Protein AF-A0A1S1H9J2-F1 (afdb_monomer_lite)

Structure (mmCIF, N/CA/C/O backbone):
data_AF-A0A1S1H9J2-F1
#
_entry.id   AF-A0A1S1H9J2-F1
#
loop_
_atom_site.group_PDB
_atom_site.id
_atom_site.type_symbol
_atom_site.label_atom_id
_atom_site.label_alt_id
_atom_site.label_comp_id
_atom_site.label_asym_id
_atom_site.label_entity_id
_atom_site.label_seq_id
_atom_site.pdbx_PDB_ins_code
_atom_site.Cartn_x
_atom_site.Cartn_y
_atom_site.Cartn_z
_atom_site.occupancy
_atom_site.B_iso_or_equiv
_atom_site.auth_seq_id
_atom_site.auth_comp_id
_atom_site.auth_asym_id
_atom_site.auth_atom_id
_atom_site.pdbx_PDB_model_num
ATOM 1 N N . MET A 1 1 ? 13.626 -33.884 60.998 1.00 32.75 1 MET A N 1
ATOM 2 C CA . MET A 1 1 ? 14.453 -33.433 59.857 1.00 32.75 1 MET A CA 1
ATOM 3 C C . MET A 1 1 ? 13.848 -33.980 58.565 1.00 32.75 1 MET A C 1
ATOM 5 O O . MET A 1 1 ? 13.145 -34.977 58.649 1.00 32.75 1 MET A O 1
ATOM 9 N N . PRO A 1 2 ? 14.004 -33.251 57.451 1.00 45.34 2 PRO A N 1
ATOM 10 C CA . PRO A 1 2 ? 13.005 -32.951 56.415 1.00 45.34 2 PRO A CA 1
ATOM 11 C C . PRO A 1 2 ? 13.123 -33.916 55.209 1.00 45.34 2 PRO A C 1
ATOM 13 O O . PRO A 1 2 ? 14.055 -34.704 55.144 1.00 45.34 2 PRO A O 1
ATOM 16 N N . THR A 1 3 ? 12.202 -33.963 54.246 1.00 42.75 3 THR A N 1
ATOM 17 C CA . THR A 1 3 ? 12.072 -32.969 53.168 1.00 42.75 3 THR A CA 1
ATOM 18 C C . THR A 1 3 ? 10.759 -33.140 52.407 1.00 42.75 3 THR A C 1
ATOM 20 O O . THR A 1 3 ? 10.256 -34.242 52.211 1.00 42.75 3 THR A O 1
ATOM 23 N N . THR A 1 4 ? 10.217 -31.981 52.048 1.00 51.81 4 THR A N 1
ATOM 24 C CA . THR A 1 4 ? 8.974 -31.708 51.328 1.00 51.81 4 THR A CA 1
ATOM 25 C C . THR A 1 4 ? 9.172 -31.869 49.795 1.00 51.81 4 THR A C 1
ATOM 27 O O . THR A 1 4 ? 10.163 -32.472 49.389 1.00 51.81 4 THR A O 1
ATOM 30 N N . PRO A 1 5 ? 8.229 -31.423 48.939 1.00 55.00 5 PRO A N 1
ATOM 31 C CA . PRO A 1 5 ? 7.723 -32.138 47.765 1.00 55.00 5 PRO A CA 1
ATOM 32 C C . PRO A 1 5 ? 8.468 -31.764 46.466 1.00 55.00 5 PRO A C 1
ATOM 34 O O . PRO A 1 5 ? 9.220 -30.800 46.456 1.00 55.00 5 PRO A O 1
ATOM 37 N N . ASP A 1 6 ? 8.199 -32.436 45.344 1.00 38.62 6 ASP A N 1
ATOM 38 C CA . ASP A 1 6 ? 8.279 -31.752 44.041 1.00 38.62 6 ASP A CA 1
ATOM 39 C C . ASP A 1 6 ? 7.496 -32.518 42.966 1.00 38.62 6 ASP A C 1
ATOM 41 O O . ASP A 1 6 ? 8.018 -33.370 42.248 1.00 38.62 6 ASP A O 1
ATOM 45 N N . SER A 1 7 ? 6.193 -32.247 42.875 1.00 49.72 7 SER A N 1
ATOM 46 C CA . SER A 1 7 ? 5.493 -32.440 41.606 1.00 49.72 7 SER A CA 1
ATOM 47 C C . SER A 1 7 ? 5.852 -31.239 40.747 1.00 49.72 7 SER A C 1
ATOM 49 O O . SER A 1 7 ? 5.298 -30.157 40.920 1.00 49.72 7 SER A O 1
ATOM 51 N N . THR A 1 8 ? 6.810 -31.438 39.848 1.00 44.59 8 THR A N 1
ATOM 52 C CA . THR A 1 8 ? 7.143 -30.497 38.781 1.00 44.59 8 THR A CA 1
ATOM 53 C C . THR A 1 8 ? 5.980 -30.425 37.792 1.00 44.59 8 THR A C 1
ATOM 55 O O . THR A 1 8 ? 5.999 -31.012 36.710 1.00 44.59 8 THR A O 1
ATOM 58 N N . GLU A 1 9 ? 4.936 -29.686 38.161 1.00 44.12 9 GLU A N 1
ATOM 59 C CA . GLU A 1 9 ? 3.955 -29.169 37.217 1.00 44.12 9 GLU A CA 1
ATOM 60 C C . GLU A 1 9 ? 4.673 -28.109 36.374 1.00 44.12 9 GLU A C 1
ATOM 62 O O . GLU A 1 9 ? 4.921 -26.977 36.794 1.00 44.12 9 GLU A O 1
ATOM 67 N N . LYS A 1 10 ? 5.135 -28.534 35.195 1.00 42.12 10 LYS A N 1
ATOM 68 C CA . LYS A 1 10 ? 5.760 -27.660 34.202 1.00 42.12 10 LYS A CA 1
ATOM 69 C C . LYS A 1 10 ? 4.797 -26.495 33.919 1.00 42.12 10 LYS A C 1
ATOM 71 O O . LYS A 1 10 ? 3.653 -26.767 33.554 1.00 42.12 10 LYS A O 1
ATOM 76 N N . PRO A 1 11 ? 5.231 -25.226 34.025 1.00 42.12 11 PRO A N 1
ATOM 77 C CA . PRO A 1 11 ? 4.366 -24.092 33.746 1.00 42.12 11 PRO A CA 1
ATOM 78 C C . PRO A 1 11 ? 3.845 -24.182 32.316 1.00 42.12 11 PRO A C 1
ATOM 80 O O . PRO A 1 11 ? 4.625 -24.275 31.365 1.00 42.12 11 PRO A O 1
ATOM 83 N N . ASN A 1 12 ? 2.519 -24.150 32.204 1.00 49.03 12 ASN A N 1
ATOM 84 C CA . ASN A 1 12 ? 1.760 -23.918 30.988 1.00 49.03 12 ASN A CA 1
ATOM 85 C C . ASN A 1 12 ? 2.294 -22.651 30.306 1.00 49.03 12 ASN A C 1
ATOM 87 O O . ASN A 1 12 ? 1.946 -21.526 30.663 1.00 49.03 12 ASN A O 1
ATOM 91 N N . GLN A 1 13 ? 3.214 -22.853 29.369 1.00 48.88 13 GLN A N 1
ATOM 92 C CA . GLN A 1 13 ? 3.771 -21.817 28.523 1.00 48.88 13 GLN A CA 1
ATOM 93 C C . GLN A 1 13 ? 2.631 -21.386 27.592 1.00 48.88 13 GLN A C 1
ATOM 95 O O . GLN A 1 13 ? 2.135 -22.235 26.846 1.00 48.88 13 GLN A O 1
ATOM 100 N N . PRO A 1 14 ? 2.151 -20.128 27.635 1.00 43.09 14 PRO A N 1
ATOM 101 C CA . PRO A 1 14 ? 1.175 -19.684 26.659 1.00 43.09 14 PRO A CA 1
ATOM 102 C C . PRO A 1 14 ? 1.847 -19.824 25.299 1.00 43.09 14 PRO A C 1
ATOM 104 O O . PRO A 1 14 ? 2.907 -19.240 25.073 1.00 43.09 14 PRO A O 1
ATOM 107 N N . ALA A 1 15 ? 1.264 -20.656 24.436 1.00 44.91 15 ALA A N 1
ATOM 108 C CA . ALA A 1 15 ? 1.650 -20.738 23.044 1.00 44.91 15 ALA A CA 1
ATOM 109 C C . ALA A 1 15 ? 1.552 -19.320 22.481 1.00 44.91 15 ALA A C 1
ATOM 111 O O . ALA A 1 15 ? 0.465 -18.811 22.203 1.00 44.91 15 ALA A O 1
ATOM 112 N N . THR A 1 16 ? 2.699 -18.654 22.371 1.00 46.50 16 THR A N 1
ATOM 113 C CA . THR A 1 16 ? 2.848 -17.554 21.440 1.00 46.50 16 THR A CA 1
ATOM 114 C C . THR A 1 16 ? 2.353 -18.102 20.109 1.00 46.50 16 THR A C 1
ATOM 116 O O . THR A 1 16 ? 2.783 -19.190 19.714 1.00 46.50 16 THR A O 1
ATOM 119 N N . PRO A 1 17 ? 1.436 -17.417 19.409 1.00 47.62 17 PRO A N 1
ATOM 120 C CA . PRO A 1 17 ? 1.283 -17.671 17.999 1.00 47.62 17 PRO A CA 1
ATOM 121 C C . PRO A 1 17 ? 2.656 -17.342 17.427 1.00 47.62 17 PRO A C 1
ATOM 123 O O . PRO A 1 17 ? 3.045 -16.182 17.297 1.00 47.62 17 PRO A O 1
ATOM 126 N N . ASN A 1 18 ? 3.429 -18.388 17.186 1.00 50.56 18 ASN A N 1
ATOM 127 C CA . ASN A 1 18 ? 4.437 -18.462 16.163 1.00 50.56 18 ASN A CA 1
ATOM 128 C C . ASN A 1 18 ? 3.733 -18.025 14.881 1.00 50.56 18 ASN A C 1
ATOM 130 O O . ASN A 1 18 ? 3.238 -18.837 14.102 1.00 50.56 18 ASN A O 1
ATOM 134 N N . ALA A 1 19 ? 3.641 -16.700 14.710 1.00 48.28 19 ALA A N 1
ATOM 135 C CA . ALA A 1 19 ? 3.586 -16.074 13.414 1.00 48.28 19 ALA A CA 1
ATOM 136 C C . ALA A 1 19 ? 4.650 -16.817 12.637 1.00 48.28 19 ALA A C 1
ATOM 138 O O . ALA A 1 19 ? 5.822 -16.748 13.006 1.00 48.28 19 ALA A O 1
ATOM 139 N N . ALA A 1 20 ? 4.198 -17.654 11.706 1.00 46.25 20 ALA A N 1
ATOM 140 C CA . ALA A 1 20 ? 5.075 -18.397 10.844 1.00 46.25 20 ALA A CA 1
ATOM 141 C C . ALA A 1 20 ? 6.117 -17.390 10.374 1.00 46.25 20 ALA A C 1
ATOM 143 O O . ALA A 1 20 ? 5.791 -16.442 9.655 1.00 46.25 20 ALA A O 1
ATOM 144 N N . GLU A 1 21 ? 7.351 -17.550 10.848 1.00 44.41 21 GLU A N 1
ATOM 145 C CA . GLU A 1 21 ? 8.494 -17.092 10.099 1.00 44.41 21 GLU A CA 1
ATOM 146 C C . GLU A 1 21 ? 8.342 -17.868 8.802 1.00 44.41 21 GLU A C 1
ATOM 148 O O . GLU A 1 21 ? 8.681 -19.046 8.696 1.00 44.41 21 GLU A O 1
ATOM 153 N N . ILE A 1 22 ? 7.666 -17.245 7.839 1.00 45.88 22 ILE A N 1
ATOM 154 C CA . ILE A 1 22 ? 7.782 -17.648 6.463 1.00 45.88 22 ILE A CA 1
ATOM 155 C C . ILE A 1 22 ? 9.240 -17.315 6.173 1.00 45.88 22 ILE A C 1
ATOM 157 O O . ILE A 1 22 ? 9.563 -16.191 5.790 1.00 45.88 22 ILE A O 1
ATOM 161 N N . ASP A 1 23 ? 10.124 -18.271 6.464 1.00 46.09 23 ASP A N 1
ATOM 162 C CA . ASP A 1 23 ? 11.519 -18.271 6.054 1.00 46.09 23 ASP A CA 1
ATOM 163 C C . ASP A 1 23 ? 11.498 -18.425 4.536 1.00 46.09 23 ASP A C 1
ATOM 165 O O . ASP A 1 23 ? 11.702 -19.491 3.956 1.00 46.09 23 ASP A O 1
ATOM 169 N N . ILE A 1 24 ? 11.132 -17.340 3.858 1.00 54.38 24 ILE A N 1
ATOM 170 C CA . ILE A 1 24 ? 11.408 -17.185 2.446 1.00 54.38 24 ILE A CA 1
ATOM 171 C C . ILE A 1 24 ? 12.911 -16.979 2.424 1.00 54.38 24 ILE A C 1
ATOM 173 O O . ILE A 1 24 ? 13.350 -15.842 2.500 1.00 54.38 24 ILE A O 1
ATOM 177 N N . ASN A 1 25 ? 13.695 -18.057 2.411 1.00 51.28 25 ASN A N 1
ATOM 178 C CA . ASN A 1 25 ? 15.142 -17.999 2.279 1.00 51.28 25 ASN A CA 1
ATOM 179 C C . ASN A 1 25 ? 15.461 -17.745 0.799 1.00 51.28 25 ASN A C 1
ATOM 181 O O . ASN A 1 25 ? 15.648 -18.695 0.031 1.00 51.28 25 ASN A O 1
ATOM 185 N N . PRO A 1 26 ? 15.537 -16.482 0.335 1.00 57.84 26 PRO A N 1
ATOM 186 C CA . PRO A 1 26 ? 15.789 -16.176 -1.067 1.00 57.84 26 PRO A CA 1
ATOM 187 C C . PRO A 1 26 ? 17.294 -16.334 -1.355 1.00 57.84 26 PRO A C 1
ATOM 189 O O . PRO A 1 26 ? 17.776 -15.987 -2.428 1.00 57.84 26 PRO A O 1
ATOM 192 N N . THR A 1 27 ? 18.053 -16.798 -0.357 1.00 59.28 27 THR A N 1
ATOM 193 C CA . THR A 1 27 ? 19.506 -16.846 -0.290 1.00 59.28 27 THR A CA 1
ATOM 194 C C . THR A 1 27 ? 20.071 -18.149 -0.828 1.00 59.28 27 THR A C 1
ATOM 196 O O . THR A 1 27 ? 21.265 -18.187 -1.119 1.00 59.28 27 THR A O 1
ATOM 199 N N . GLY A 1 28 ? 19.239 -19.180 -1.012 1.00 72.25 28 GLY A N 1
ATOM 200 C CA . GLY A 1 28 ? 19.631 -20.385 -1.733 1.00 72.25 28 GLY A CA 1
ATOM 201 C C . GLY A 1 28 ? 20.065 -20.036 -3.156 1.00 72.25 28 GLY A C 1
ATOM 202 O O . GLY A 1 28 ? 19.408 -19.240 -3.829 1.00 72.25 28 GLY A O 1
ATOM 203 N N . SER A 1 29 ? 21.166 -20.626 -3.624 1.00 76.00 29 SER A N 1
ATOM 204 C CA . SER A 1 29 ? 21.801 -20.275 -4.904 1.00 76.00 29 SER A CA 1
ATOM 205 C C . SER A 1 29 ? 20.806 -20.257 -6.069 1.00 76.00 29 SER A C 1
ATOM 207 O O . SER A 1 29 ? 20.743 -19.278 -6.803 1.00 76.00 29 SER A O 1
ATOM 209 N N . LYS A 1 30 ? 19.904 -21.245 -6.123 1.00 78.50 30 LYS A N 1
ATOM 210 C CA . LYS A 1 30 ? 18.853 -21.349 -7.147 1.00 78.50 30 LYS A CA 1
ATOM 211 C C . LYS A 1 30 ? 17.813 -20.224 -7.090 1.00 78.50 30 LYS A C 1
ATOM 213 O O . LYS A 1 30 ? 17.333 -19.781 -8.128 1.00 78.50 30 LYS A O 1
ATOM 218 N N . ALA A 1 31 ? 17.448 -19.764 -5.892 1.00 79.75 31 ALA A N 1
ATOM 219 C CA . ALA A 1 31 ? 16.499 -18.665 -5.720 1.00 79.75 31 ALA A CA 1
ATOM 220 C C . ALA A 1 31 ? 17.131 -17.332 -6.138 1.00 79.75 31 ALA A C 1
ATOM 222 O O . ALA A 1 31 ? 16.487 -16.531 -6.814 1.00 79.75 31 ALA A O 1
ATOM 223 N N . ARG A 1 32 ? 18.414 -17.129 -5.812 1.00 81.19 32 ARG A N 1
ATOM 224 C CA . ARG A 1 32 ? 19.189 -15.974 -6.283 1.00 81.19 32 ARG A CA 1
ATOM 225 C C . ARG A 1 32 ? 19.341 -15.971 -7.803 1.00 81.19 32 ARG A C 1
ATOM 227 O O . ARG A 1 32 ? 19.150 -14.922 -8.407 1.00 81.19 32 ARG A O 1
ATOM 234 N N . GLU A 1 33 ? 19.639 -17.118 -8.412 1.00 85.69 33 GLU A N 1
ATOM 235 C CA . GLU A 1 33 ? 19.746 -17.265 -9.871 1.00 85.69 33 GLU A CA 1
ATOM 236 C C . GLU A 1 33 ? 18.411 -16.978 -10.568 1.00 85.69 33 GLU A C 1
ATOM 238 O O . GLU A 1 33 ? 18.361 -16.178 -11.501 1.00 85.69 33 GLU A O 1
ATOM 243 N N . ALA A 1 34 ? 17.309 -17.548 -10.070 1.00 84.12 34 ALA A N 1
ATOM 244 C CA . ALA A 1 34 ? 15.975 -17.286 -10.606 1.00 84.12 34 ALA A CA 1
ATOM 245 C C . ALA A 1 34 ? 15.579 -15.806 -10.470 1.00 84.12 34 ALA A C 1
ATOM 247 O O . ALA A 1 34 ? 15.026 -15.220 -11.400 1.00 84.12 34 ALA A O 1
ATOM 248 N N . PHE A 1 35 ? 15.892 -15.181 -9.332 1.00 83.62 35 PHE A N 1
ATOM 249 C CA . PHE A 1 35 ? 15.618 -13.764 -9.110 1.00 83.62 35 PHE A CA 1
ATOM 250 C C . PHE A 1 35 ? 16.483 -12.864 -10.002 1.00 83.62 35 PHE A C 1
ATOM 252 O O . PHE A 1 35 ? 15.9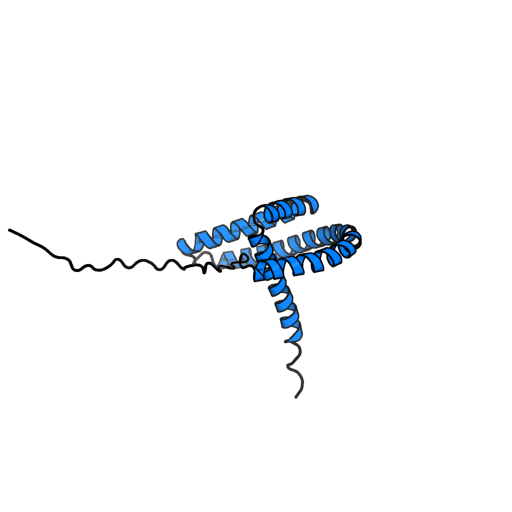88 -11.867 -10.521 1.00 83.62 35 PHE A O 1
ATOM 259 N N . ALA A 1 36 ? 17.756 -13.215 -10.215 1.00 86.94 36 ALA A N 1
ATOM 260 C CA . ALA A 1 36 ? 18.654 -12.489 -11.109 1.00 86.94 36 ALA A CA 1
ATOM 261 C C . ALA A 1 36 ? 18.168 -12.552 -12.565 1.00 86.94 36 ALA A C 1
ATOM 263 O O . ALA A 1 36 ? 18.024 -11.507 -13.197 1.00 86.94 36 ALA A O 1
ATOM 264 N N . ALA A 1 37 ? 17.811 -13.744 -13.052 1.00 87.44 37 ALA A N 1
ATOM 265 C CA . ALA A 1 37 ? 17.263 -13.929 -14.396 1.00 87.44 37 ALA A CA 1
ATOM 266 C C . ALA A 1 37 ? 15.924 -13.192 -14.588 1.00 87.44 37 ALA A C 1
ATOM 268 O O . ALA A 1 37 ? 15.696 -12.550 -15.614 1.00 87.44 37 ALA A O 1
ATOM 269 N N . ALA A 1 38 ? 15.039 -13.231 -13.584 1.00 86.50 38 ALA A N 1
ATOM 270 C CA . ALA A 1 38 ? 13.786 -12.481 -13.616 1.00 86.50 38 ALA A CA 1
ATOM 271 C C . ALA A 1 38 ? 14.029 -10.965 -13.629 1.00 86.50 38 ALA A C 1
ATOM 273 O O . ALA A 1 38 ? 13.364 -10.241 -14.367 1.00 86.50 38 ALA A O 1
ATOM 274 N N . LYS A 1 39 ? 14.995 -10.480 -12.842 1.00 88.19 39 LYS A N 1
ATOM 275 C CA . LYS A 1 39 ? 15.363 -9.063 -12.795 1.00 88.19 39 LYS A CA 1
ATOM 276 C C . LYS A 1 39 ? 15.929 -8.570 -14.126 1.00 88.19 39 LYS A C 1
ATOM 278 O O . LYS A 1 39 ? 15.604 -7.452 -14.507 1.00 88.19 39 LYS A O 1
ATOM 283 N N . GLU A 1 40 ? 16.743 -9.370 -14.810 1.00 88.56 40 GLU A N 1
ATOM 284 C CA . GLU A 1 40 ? 17.309 -9.031 -16.124 1.00 88.56 40 GLU A CA 1
ATOM 285 C C . GLU A 1 40 ? 16.200 -8.860 -17.166 1.00 88.56 40 GLU A C 1
ATOM 287 O O . GLU A 1 40 ? 16.002 -7.763 -17.690 1.00 88.56 40 GLU A O 1
ATOM 292 N N . LYS A 1 41 ? 15.357 -9.888 -17.315 1.00 86.19 41 LYS A N 1
ATOM 293 C CA . LYS A 1 41 ? 14.239 -9.881 -18.265 1.00 86.19 41 LYS A CA 1
ATOM 294 C C . LYS A 1 41 ? 13.232 -8.758 -17.996 1.00 86.19 41 LYS A C 1
ATOM 296 O O . LYS A 1 41 ? 12.751 -8.109 -18.922 1.00 86.19 41 LYS A O 1
ATOM 301 N N . VAL A 1 42 ? 12.906 -8.519 -16.722 1.00 87.69 42 VAL A N 1
ATOM 302 C CA . VAL A 1 42 ? 12.023 -7.411 -16.327 1.00 87.69 42 VAL A CA 1
ATOM 303 C C . VAL A 1 42 ? 12.713 -6.066 -16.538 1.00 87.69 42 VAL A C 1
ATOM 305 O O . VAL A 1 42 ? 12.050 -5.121 -16.942 1.00 87.69 42 VAL A O 1
ATOM 308 N N . GLY A 1 43 ? 14.018 -5.959 -16.287 1.00 87.69 43 GLY A N 1
ATOM 309 C CA . GLY A 1 43 ? 14.791 -4.729 -16.454 1.00 87.69 43 GLY A CA 1
ATOM 310 C C . GLY A 1 43 ? 14.836 -4.240 -17.901 1.00 87.69 43 GLY A C 1
ATOM 311 O O . GLY A 1 43 ? 14.618 -3.050 -18.134 1.00 87.69 43 GLY A O 1
ATOM 312 N N . GLU A 1 44 ? 15.047 -5.143 -18.860 1.00 85.25 44 GLU A N 1
ATOM 313 C CA . GLU A 1 44 ? 15.011 -4.826 -20.296 1.00 85.25 44 GLU A CA 1
ATOM 314 C C . GLU A 1 44 ? 13.623 -4.323 -20.714 1.00 85.25 44 GLU A C 1
ATOM 316 O O . GLU A 1 44 ? 13.489 -3.196 -21.186 1.00 85.25 44 GLU A O 1
ATOM 321 N N . GLN A 1 45 ? 12.562 -5.087 -20.424 1.00 81.50 45 GLN A N 1
ATOM 322 C CA . GLN A 1 45 ? 11.192 -4.698 -20.794 1.00 81.50 45 GLN A CA 1
ATOM 323 C C . GLN A 1 45 ? 10.700 -3.442 -20.058 1.00 81.50 45 GLN A C 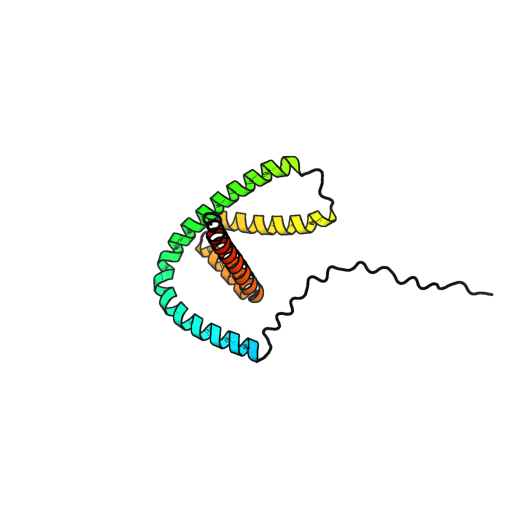1
ATOM 325 O O . GLN A 1 45 ? 9.930 -2.649 -20.605 1.00 81.50 45 GLN A O 1
ATOM 330 N N . ALA A 1 46 ? 11.114 -3.252 -18.803 1.00 84.88 46 ALA A N 1
ATOM 331 C CA . ALA A 1 46 ? 10.725 -2.090 -18.018 1.00 84.88 46 ALA A CA 1
ATOM 332 C C . ALA A 1 46 ? 11.406 -0.814 -18.513 1.00 84.88 46 ALA A C 1
ATOM 334 O O . ALA A 1 46 ? 10.798 0.245 -18.398 1.00 84.88 46 ALA A O 1
ATOM 335 N N . SER A 1 47 ? 12.630 -0.890 -19.044 1.00 81.38 47 SER A N 1
ATOM 336 C CA . SER A 1 47 ? 13.356 0.286 -19.541 1.00 81.38 47 SER A CA 1
ATOM 337 C C . SER A 1 47 ? 12.623 0.926 -20.721 1.00 81.38 47 SER A C 1
ATOM 339 O O . SER A 1 47 ? 12.289 2.108 -20.648 1.00 81.38 47 SER A O 1
ATOM 341 N N . ASP A 1 48 ? 12.233 0.120 -21.710 1.00 80.12 48 ASP A N 1
ATOM 342 C CA . ASP A 1 48 ? 11.484 0.579 -22.888 1.00 80.12 48 ASP A CA 1
ATOM 343 C C . ASP A 1 48 ? 10.112 1.164 -22.518 1.00 80.12 48 ASP A C 1
ATOM 345 O O . ASP A 1 48 ? 9.648 2.157 -23.084 1.00 80.12 48 ASP A O 1
ATOM 349 N N . PHE A 1 49 ? 9.450 0.566 -21.524 1.00 80.75 49 PHE A N 1
ATOM 350 C CA . PHE A 1 49 ? 8.141 1.021 -21.064 1.00 80.75 49 PHE A CA 1
ATOM 351 C C . PHE A 1 49 ? 8.225 2.274 -20.179 1.00 80.75 49 PHE A C 1
ATOM 353 O O . PHE A 1 49 ? 7.316 3.109 -20.185 1.00 80.75 49 PHE A O 1
ATOM 360 N N . LYS A 1 50 ? 9.310 2.435 -19.411 1.00 82.56 50 LYS A N 1
ATOM 361 C CA . LYS A 1 50 ? 9.470 3.508 -18.421 1.00 82.56 50 LYS A CA 1
ATOM 362 C C . LYS A 1 50 ? 9.463 4.890 -19.063 1.00 82.56 50 LYS A C 1
ATOM 364 O O . LYS A 1 50 ? 8.813 5.782 -18.521 1.00 82.56 50 LYS A O 1
ATOM 369 N N . GLU A 1 51 ? 10.135 5.077 -20.195 1.00 75.06 51 GLU A N 1
ATOM 370 C CA . GLU A 1 51 ? 10.185 6.382 -20.872 1.00 75.06 51 GLU A CA 1
ATOM 371 C C . GLU A 1 51 ? 8.819 6.810 -21.423 1.00 75.06 51 GLU A C 1
ATOM 373 O O . GLU A 1 51 ? 8.442 7.974 -21.297 1.00 75.06 51 GLU A O 1
ATOM 378 N N . GLN A 1 52 ? 8.025 5.873 -21.945 1.00 73.50 52 GLN A N 1
ATOM 379 C CA . GLN A 1 52 ? 6.690 6.176 -22.476 1.00 73.50 52 GLN A CA 1
ATOM 380 C C . GLN A 1 52 ? 5.631 6.327 -21.374 1.00 73.50 52 GLN A C 1
ATOM 382 O O . GLN A 1 52 ? 4.687 7.111 -21.509 1.00 73.50 52 GLN A O 1
ATOM 387 N N . ALA A 1 53 ? 5.775 5.584 -20.276 1.00 77.94 53 ALA A N 1
ATOM 388 C CA . ALA A 1 53 ? 4.790 5.553 -19.204 1.00 77.94 53 ALA A CA 1
ATOM 389 C C . ALA A 1 53 ? 5.001 6.648 -18.151 1.00 77.94 53 ALA A C 1
ATOM 391 O O . ALA A 1 53 ? 4.016 7.103 -17.576 1.00 77.94 53 ALA A O 1
ATOM 392 N N . ALA A 1 54 ? 6.236 7.104 -17.897 1.00 78.12 54 ALA A N 1
ATOM 393 C CA . ALA A 1 54 ? 6.531 8.018 -16.786 1.00 78.12 54 ALA A CA 1
ATOM 394 C C . ALA A 1 54 ? 5.771 9.353 -16.862 1.00 78.12 54 ALA A C 1
ATOM 396 O O . ALA A 1 54 ? 5.300 9.839 -15.834 1.00 78.12 54 ALA A O 1
ATOM 397 N N . GLY A 1 55 ? 5.617 9.920 -18.065 1.00 75.75 55 GLY A N 1
ATOM 398 C CA . GLY A 1 55 ? 4.860 11.161 -18.264 1.00 75.75 55 GLY A CA 1
ATOM 399 C C . GLY A 1 55 ? 3.377 10.988 -17.934 1.00 75.75 55 GLY A C 1
ATOM 400 O O . GLY A 1 55 ? 2.842 11.697 -17.091 1.00 75.75 55 GLY A O 1
ATOM 401 N N . LYS A 1 56 ? 2.731 9.971 -18.518 1.00 80.25 56 LYS A N 1
ATOM 402 C CA . LYS A 1 56 ? 1.306 9.681 -18.280 1.00 80.25 56 LYS A CA 1
ATOM 403 C C . LYS A 1 56 ? 1.032 9.215 -16.851 1.00 80.25 56 LYS A C 1
ATOM 405 O O . LYS A 1 56 ? -0.017 9.516 -16.291 1.00 80.25 56 LYS A O 1
ATOM 410 N N . ALA A 1 57 ? 1.964 8.480 -16.250 1.00 83.88 57 ALA A N 1
ATOM 411 C CA . ALA A 1 57 ? 1.803 7.919 -14.916 1.00 83.88 57 ALA A CA 1
ATOM 412 C C . ALA A 1 57 ? 1.606 8.997 -13.846 1.00 83.88 57 ALA A C 1
ATOM 414 O O . ALA A 1 57 ? 0.860 8.753 -12.904 1.00 83.88 57 ALA A O 1
ATOM 415 N N . ARG A 1 58 ? 2.226 10.177 -13.988 1.00 82.12 58 ARG A N 1
ATOM 416 C CA . ARG A 1 58 ? 2.056 11.286 -13.034 1.00 82.12 58 ARG A CA 1
ATOM 417 C C . ARG A 1 58 ? 0.620 11.805 -13.020 1.00 82.12 58 ARG A C 1
ATOM 419 O O . ARG A 1 58 ? 0.020 11.880 -11.951 1.00 82.12 58 ARG A O 1
ATOM 426 N N . ASP A 1 59 ? 0.053 12.062 -14.196 1.00 83.81 59 ASP A N 1
ATOM 427 C CA . ASP A 1 59 ? -1.324 12.550 -14.327 1.00 83.81 59 ASP A CA 1
ATOM 428 C C . ASP A 1 59 ? -2.330 11.515 -13.806 1.00 83.81 59 ASP A C 1
ATOM 430 O O . ASP A 1 59 ? -3.212 11.826 -13.005 1.00 83.81 59 ASP A O 1
ATOM 434 N N . TYR A 1 60 ? -2.151 10.243 -14.181 1.00 88.62 60 TYR A N 1
ATOM 435 C CA . TYR A 1 60 ? -2.998 9.160 -13.677 1.00 88.62 60 TYR A CA 1
ATOM 436 C C . TYR A 1 60 ? -2.840 8.932 -12.173 1.00 88.62 60 TYR A C 1
ATOM 438 O O . TYR A 1 60 ? -3.814 8.582 -11.511 1.00 88.62 60 TYR A O 1
ATOM 446 N N . ALA A 1 61 ? -1.646 9.131 -11.615 1.00 89.56 61 ALA A N 1
ATOM 447 C CA . ALA A 1 61 ? -1.420 9.008 -10.182 1.00 89.56 61 ALA A CA 1
ATOM 448 C C . ALA A 1 61 ? -2.092 10.141 -9.398 1.00 89.56 61 ALA A C 1
ATOM 450 O O . ALA A 1 61 ? -2.620 9.880 -8.320 1.00 89.56 61 ALA A O 1
ATOM 451 N N . ALA A 1 62 ? -2.144 11.363 -9.940 1.00 87.12 62 ALA A N 1
ATOM 452 C CA . ALA A 1 62 ? -2.892 12.462 -9.328 1.00 87.12 62 ALA A CA 1
ATOM 453 C C . ALA A 1 62 ? -4.396 12.145 -9.265 1.00 87.12 62 ALA A C 1
ATOM 455 O O . ALA A 1 62 ? -5.003 12.232 -8.198 1.00 87.12 62 ALA A O 1
ATOM 456 N N . ILE A 1 63 ? -4.965 11.657 -10.373 1.00 90.69 63 ILE A N 1
ATOM 457 C CA . ILE A 1 63 ? -6.367 11.210 -10.434 1.00 90.69 63 ILE A CA 1
ATOM 458 C C . ILE A 1 63 ? -6.603 10.025 -9.485 1.00 90.69 63 ILE A C 1
ATOM 460 O O . ILE A 1 63 ? -7.591 9.979 -8.753 1.00 90.69 63 ILE A O 1
ATOM 464 N N . GLY A 1 64 ? -5.685 9.057 -9.474 1.00 90.44 64 GLY A N 1
ATOM 465 C CA . GLY A 1 64 ? -5.758 7.880 -8.613 1.00 90.44 64 GLY A CA 1
ATOM 466 C C . GLY A 1 64 ? -5.709 8.234 -7.128 1.00 90.44 64 GLY A C 1
ATOM 467 O O . GLY A 1 64 ? -6.468 7.665 -6.347 1.00 90.44 64 GLY A O 1
ATOM 468 N N . LYS A 1 65 ? -4.873 9.205 -6.744 1.00 92.31 65 LYS A N 1
ATOM 469 C CA . LYS A 1 65 ? -4.805 9.755 -5.384 1.00 92.31 65 LYS A CA 1
ATOM 470 C C . LYS A 1 65 ? -6.147 10.363 -4.986 1.00 92.31 65 LYS A C 1
ATOM 472 O O . LYS A 1 65 ? -6.671 10.009 -3.936 1.00 92.31 65 LYS A O 1
ATOM 477 N N . GLU A 1 66 ? -6.727 11.218 -5.825 1.00 89.94 66 GLU A N 1
ATOM 478 C CA . GLU A 1 66 ? -8.026 11.843 -5.547 1.00 89.94 66 GLU A CA 1
ATOM 479 C C . GLU A 1 66 ? -9.134 10.794 -5.371 1.00 89.94 66 GLU A C 1
ATOM 481 O O . GLU A 1 66 ? -9.873 10.826 -4.387 1.00 89.94 66 GLU A O 1
ATOM 486 N N . LYS A 1 67 ? -9.182 9.787 -6.251 1.00 92.56 67 LYS A N 1
ATOM 487 C CA . LYS A 1 67 ? -10.143 8.679 -6.150 1.00 92.56 67 LYS A CA 1
ATOM 488 C C . LYS A 1 67 ? -9.927 7.801 -4.923 1.00 92.56 67 LYS A C 1
ATOM 490 O O . LYS A 1 67 ? -10.897 7.367 -4.305 1.00 92.56 67 LYS A O 1
ATOM 495 N N . ALA A 1 68 ? -8.676 7.539 -4.553 1.00 91.00 68 ALA A N 1
ATOM 496 C CA . ALA A 1 68 ? -8.356 6.794 -3.342 1.00 91.00 68 ALA A CA 1
ATOM 497 C C . ALA A 1 68 ? -8.809 7.555 -2.090 1.00 91.00 68 ALA A C 1
ATOM 499 O O . ALA A 1 68 ? -9.365 6.954 -1.176 1.00 91.00 68 ALA A O 1
ATOM 500 N N . VAL A 1 69 ? -8.610 8.873 -2.072 1.00 89.75 69 VAL A N 1
ATOM 501 C CA . VAL A 1 69 ? -9.042 9.756 -0.987 1.00 89.75 69 VAL A CA 1
ATOM 502 C C . VAL A 1 69 ? -10.575 9.804 -0.884 1.00 89.75 69 VAL A C 1
ATOM 504 O O . VAL A 1 69 ? -11.113 9.659 0.209 1.00 89.75 69 VAL A O 1
ATOM 507 N N . GLU A 1 70 ? -11.288 9.909 -2.007 1.00 89.88 70 GLU A N 1
ATOM 508 C CA . GLU A 1 70 ? -12.760 9.859 -2.061 1.00 89.88 70 GLU A CA 1
ATOM 509 C C . GLU A 1 70 ? -13.318 8.502 -1.578 1.00 89.88 70 GLU A C 1
ATOM 511 O O . GLU A 1 70 ? -14.275 8.432 -0.796 1.00 89.88 70 GLU A O 1
ATOM 516 N N . GLY A 1 71 ? -12.691 7.402 -2.005 1.00 91.25 71 GLY A N 1
ATOM 517 C CA . GLY A 1 71 ? -13.042 6.056 -1.553 1.00 91.25 71 GLY A CA 1
ATOM 518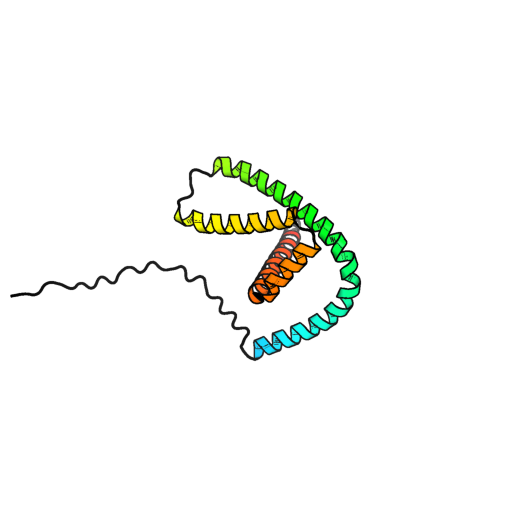 C C . GLY A 1 71 ? -12.783 5.862 -0.060 1.00 91.25 71 GLY A C 1
ATOM 519 O O . GLY A 1 71 ? -13.606 5.273 0.639 1.00 91.25 71 GLY A O 1
ATOM 520 N N . LEU A 1 72 ? -11.675 6.405 0.446 1.00 88.25 72 LEU A N 1
ATOM 521 C CA . LEU A 1 72 ? -11.352 6.368 1.865 1.00 88.25 72 LEU A CA 1
ATOM 522 C C . LEU A 1 72 ? -12.378 7.142 2.699 1.00 88.25 72 LEU A C 1
ATOM 524 O O . LEU A 1 72 ? -12.843 6.602 3.698 1.00 88.25 72 LEU A O 1
ATOM 528 N N . ASP A 1 73 ? -12.786 8.342 2.276 1.00 88.50 73 ASP A N 1
ATOM 529 C CA . ASP A 1 73 ? -13.839 9.106 2.961 1.00 88.50 73 ASP A CA 1
ATOM 530 C C . ASP A 1 73 ? -15.145 8.297 3.046 1.00 88.50 73 ASP A C 1
ATOM 532 O O . ASP A 1 73 ? -15.840 8.321 4.062 1.00 88.50 73 ASP A O 1
ATOM 536 N N . SER A 1 74 ? -15.467 7.541 1.992 1.00 89.69 74 SER A N 1
ATOM 537 C CA . SER A 1 74 ? -16.644 6.664 1.961 1.00 89.69 74 SER A CA 1
ATOM 538 C C . SER A 1 74 ? -16.526 5.503 2.953 1.00 89.69 74 SER A C 1
ATOM 540 O O . SER A 1 74 ? -17.482 5.195 3.664 1.00 89.69 74 SER A O 1
ATOM 542 N N . VAL A 1 75 ? -15.346 4.881 3.040 1.00 88.50 75 VAL A N 1
ATOM 543 C CA . VAL A 1 75 ? -15.071 3.819 4.018 1.00 88.50 75 VAL A CA 1
ATOM 544 C C . VAL A 1 75 ? -15.121 4.367 5.440 1.00 88.50 75 VAL A C 1
ATOM 546 O O . VAL A 1 75 ? -15.740 3.742 6.293 1.00 88.50 75 VAL A O 1
ATOM 549 N N . THR A 1 76 ? -14.523 5.529 5.706 1.00 86.69 76 THR A N 1
ATOM 550 C CA . THR A 1 76 ? -14.542 6.153 7.035 1.00 86.69 76 THR A CA 1
ATOM 551 C C . THR A 1 76 ? -15.964 6.441 7.494 1.00 86.69 76 THR A C 1
ATOM 553 O O . THR A 1 76 ? -16.295 6.088 8.616 1.00 86.69 76 THR A O 1
ATOM 556 N N . ARG A 1 77 ? -16.836 6.973 6.627 1.00 86.56 77 ARG A N 1
ATOM 557 C CA . ARG A 1 77 ? -18.257 7.179 6.970 1.00 86.56 77 ARG A CA 1
ATOM 558 C C . ARG A 1 77 ? -18.957 5.873 7.337 1.00 86.56 77 ARG A C 1
ATOM 560 O O . ARG A 1 77 ? -19.616 5.805 8.364 1.00 86.56 77 ARG A O 1
ATOM 567 N N . LEU A 1 78 ? -18.752 4.819 6.543 1.00 88.06 78 LEU A N 1
ATOM 568 C CA . LEU A 1 78 ? -19.312 3.498 6.839 1.00 88.06 78 LEU A CA 1
ATOM 569 C C . LEU A 1 78 ? -18.781 2.932 8.165 1.00 88.06 78 LEU A C 1
ATOM 571 O O . LEU A 1 78 ? -19.513 2.269 8.898 1.00 88.06 78 LEU A O 1
ATOM 575 N N . MET A 1 79 ? -17.504 3.169 8.466 1.00 81.69 79 MET A N 1
ATOM 576 C CA . MET A 1 79 ? -16.896 2.755 9.726 1.00 81.69 79 MET A CA 1
ATOM 577 C C . MET A 1 79 ? -17.411 3.574 10.907 1.00 81.69 79 MET A C 1
ATOM 579 O O . MET A 1 79 ? -17.651 2.972 11.940 1.00 81.69 79 MET A O 1
ATOM 583 N N . ASP A 1 80 ? -17.616 4.885 10.782 1.00 83.25 80 ASP A N 1
ATOM 584 C CA . ASP A 1 80 ? -18.195 5.724 11.842 1.00 83.25 80 ASP A CA 1
ATOM 585 C C . ASP A 1 80 ? -19.648 5.309 12.146 1.00 83.25 80 ASP A C 1
ATOM 587 O O . ASP A 1 80 ? -20.026 5.145 13.314 1.00 83.25 80 ASP A O 1
ATOM 591 N N . ASP A 1 81 ? -20.435 5.031 11.099 1.00 82.31 81 ASP A N 1
ATOM 592 C CA . ASP A 1 81 ? -21.796 4.492 11.213 1.00 82.31 81 ASP A CA 1
ATOM 593 C C . ASP A 1 81 ? -21.797 3.127 11.936 1.00 82.31 81 ASP A C 1
ATOM 595 O O . ASP A 1 81 ? -22.636 2.861 12.802 1.00 82.31 81 ASP A O 1
ATOM 599 N N . ALA A 1 82 ? -20.824 2.260 11.630 1.00 78.88 82 ALA A N 1
ATOM 600 C CA . ALA A 1 82 ? -20.686 0.941 12.250 1.00 78.88 82 ALA A CA 1
ATOM 601 C C . ALA A 1 82 ? -20.068 0.982 13.663 1.00 78.88 82 ALA A C 1
ATOM 603 O O . ALA A 1 82 ? -20.473 0.213 14.534 1.00 78.88 82 ALA A O 1
ATOM 604 N N . ALA A 1 83 ? -19.103 1.865 13.921 1.00 74.06 83 ALA A N 1
ATOM 605 C CA . ALA A 1 83 ? -18.407 2.010 15.201 1.00 74.06 83 ALA A CA 1
ATOM 606 C C . ALA A 1 83 ? -19.358 2.487 16.299 1.00 74.06 83 ALA A C 1
ATOM 608 O O . ALA A 1 83 ? -19.297 1.970 17.414 1.00 74.06 83 ALA A O 1
ATOM 609 N N . SER A 1 84 ? -20.322 3.345 15.943 1.00 66.00 84 SER A N 1
ATOM 610 C CA . SER A 1 84 ? -21.453 3.716 16.807 1.00 66.00 84 SER A CA 1
ATOM 611 C C . SER A 1 84 ? -22.255 2.501 17.311 1.00 66.00 84 SER A C 1
ATOM 613 O O . SER A 1 84 ? -22.988 2.611 18.288 1.00 66.00 84 SER A O 1
ATOM 615 N N . THR A 1 85 ? -22.107 1.335 16.669 1.00 67.06 85 THR A N 1
ATOM 616 C CA . THR A 1 85 ? -22.792 0.075 17.004 1.00 67.06 85 THR A CA 1
ATOM 617 C C . THR A 1 85 ? -21.879 -0.960 17.698 1.00 67.06 85 THR A C 1
ATOM 619 O O . THR A 1 85 ? -22.379 -1.938 18.250 1.00 67.06 85 THR A O 1
ATOM 622 N N . ILE A 1 86 ? -20.545 -0.802 17.668 1.00 60.56 86 ILE A N 1
ATOM 623 C CA . ILE A 1 86 ? -19.573 -1.877 17.997 1.00 60.56 86 ILE A CA 1
ATOM 624 C C . ILE A 1 86 ? -18.758 -1.614 19.284 1.00 60.56 86 ILE A C 1
ATOM 626 O O . ILE A 1 86 ? -18.141 -2.550 19.803 1.00 60.56 86 ILE A O 1
ATOM 630 N N . ASP A 1 87 ? -18.795 -0.395 19.837 1.00 63.97 87 ASP A N 1
ATOM 631 C CA . ASP A 1 87 ? -18.019 0.033 21.024 1.00 63.97 87 ASP A CA 1
ATOM 632 C C . ASP A 1 87 ? -18.152 -0.914 22.246 1.00 63.97 87 ASP A C 1
ATOM 634 O O . ASP A 1 87 ? -17.214 -1.077 23.023 1.00 63.97 87 ASP A O 1
ATOM 638 N N . ASP A 1 88 ? -19.250 -1.671 22.347 1.00 64.12 88 ASP A N 1
ATOM 639 C CA . ASP A 1 88 ? -19.570 -2.529 23.497 1.00 64.12 88 ASP A CA 1
ATOM 640 C C . ASP A 1 88 ? -18.839 -3.893 23.590 1.00 64.12 88 ASP A C 1
ATOM 642 O O . ASP A 1 88 ? -19.035 -4.613 24.574 1.00 64.12 88 ASP A O 1
ATOM 646 N N . LYS A 1 89 ? -18.035 -4.335 22.602 1.00 63.25 89 LYS A N 1
ATOM 647 C CA . LYS A 1 89 ? -17.582 -5.757 22.550 1.00 63.25 89 LYS A CA 1
ATOM 648 C C . LYS A 1 89 ? -16.083 -6.044 22.471 1.00 63.25 89 LYS A C 1
ATOM 650 O O . LYS A 1 89 ? -15.710 -7.219 22.407 1.00 63.25 89 LYS A O 1
ATOM 655 N N . VAL A 1 90 ? -15.205 -5.044 22.498 1.00 66.06 90 VAL A N 1
ATOM 656 C CA . VAL A 1 90 ? -13.776 -5.276 22.213 1.00 66.06 90 VAL A CA 1
ATOM 657 C C . VAL A 1 90 ? -12.915 -5.128 23.474 1.00 66.06 90 VAL A C 1
ATOM 659 O O . VAL A 1 90 ? -12.679 -4.034 23.969 1.00 66.06 90 VAL A O 1
ATOM 662 N N . GLY A 1 91 ? -12.435 -6.253 24.016 1.00 61.03 91 GLY A N 1
ATOM 663 C CA . GLY A 1 91 ? -11.522 -6.284 25.168 1.00 61.03 91 GLY A CA 1
ATOM 664 C C . GLY A 1 91 ? -10.097 -5.793 24.851 1.00 61.03 91 GLY A C 1
ATOM 665 O O . GLY A 1 91 ? -9.637 -5.860 23.710 1.00 61.03 91 GLY A O 1
ATOM 666 N N . ALA A 1 92 ? -9.365 -5.354 25.883 1.00 64.81 92 ALA A N 1
ATOM 667 C CA . ALA A 1 92 ? -8.097 -4.616 25.764 1.00 64.81 92 ALA A CA 1
ATOM 668 C C . ALA A 1 92 ? -6.981 -5.313 24.948 1.00 64.81 92 ALA A C 1
ATOM 670 O O . ALA A 1 92 ? -6.284 -4.649 24.189 1.00 64.81 92 ALA A O 1
ATOM 671 N N . GLN A 1 93 ? -6.827 -6.642 25.036 1.00 64.31 93 GLN A N 1
ATOM 672 C CA . GLN A 1 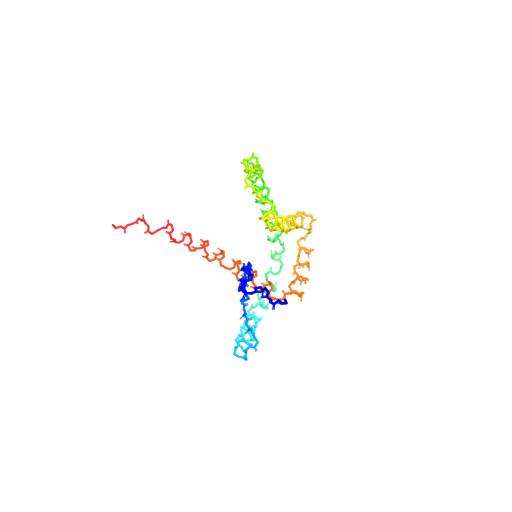93 ? -5.709 -7.354 24.383 1.00 64.31 93 GLN A CA 1
ATOM 673 C C . GLN A 1 93 ? -5.818 -7.467 22.852 1.00 64.31 93 GLN A C 1
ATOM 675 O O . GLN A 1 93 ? -4.798 -7.529 22.169 1.00 64.31 93 GLN A O 1
ATOM 680 N N . TYR A 1 94 ? -7.030 -7.465 22.289 1.00 65.81 94 TYR A N 1
ATOM 681 C CA . TYR A 1 94 ? -7.219 -7.412 20.831 1.00 65.81 94 TYR A CA 1
ATOM 682 C C . TYR A 1 94 ? -7.200 -5.965 20.306 1.00 65.81 94 TYR A C 1
ATOM 684 O O . TYR A 1 94 ? -6.968 -5.733 19.118 1.00 65.81 94 TYR A O 1
ATOM 692 N N . GLY A 1 95 ? -7.381 -4.992 21.206 1.00 75.06 95 GLY A N 1
ATOM 693 C CA . GLY A 1 95 ? -7.382 -3.566 20.907 1.00 75.06 95 GLY A CA 1
ATOM 694 C C . GLY A 1 95 ? -6.026 -3.034 20.452 1.00 75.06 95 GLY A C 1
ATOM 695 O O . GLY A 1 95 ? -5.990 -2.221 19.537 1.00 75.06 95 GLY A O 1
ATOM 696 N N . ASP A 1 96 ? -4.910 -3.517 21.002 1.00 81.25 96 ASP A N 1
ATOM 697 C CA . ASP A 1 96 ? -3.583 -2.972 20.675 1.00 81.25 96 ASP A CA 1
ATOM 698 C C . ASP A 1 96 ? -3.159 -3.250 19.227 1.00 81.25 96 ASP A C 1
ATOM 700 O O . ASP A 1 96 ? -2.659 -2.361 18.529 1.00 81.25 96 ASP A O 1
ATOM 704 N N . TYR A 1 97 ? -3.412 -4.465 18.730 1.00 77.31 97 TYR A N 1
ATOM 705 C CA . TYR A 1 97 ? -3.154 -4.806 17.329 1.00 77.31 97 TYR A CA 1
ATOM 706 C C . TYR A 1 97 ? -4.091 -4.047 16.388 1.00 77.31 97 TYR A C 1
ATOM 708 O O . TYR A 1 97 ? -3.634 -3.503 15.379 1.00 77.31 97 TYR A O 1
ATOM 716 N N . ALA A 1 98 ? -5.374 -3.945 16.749 1.00 82.00 98 ALA A N 1
ATOM 717 C CA . ALA A 1 98 ? -6.351 -3.160 16.005 1.00 82.00 98 ALA A CA 1
ATOM 718 C C . ALA A 1 98 ? -5.968 -1.672 15.964 1.00 82.00 98 ALA A C 1
ATOM 720 O O . ALA A 1 98 ? -6.012 -1.053 14.906 1.00 82.00 98 ALA A O 1
ATOM 721 N N . ARG A 1 99 ? -5.506 -1.105 17.083 1.00 82.50 99 ARG A N 1
ATOM 722 C CA . ARG A 1 99 ? -5.063 0.289 17.194 1.00 82.50 99 ARG A CA 1
ATOM 723 C C . ARG A 1 99 ? -3.792 0.530 16.389 1.00 82.50 99 ARG A C 1
ATOM 725 O O . ARG A 1 99 ? -3.708 1.537 15.698 1.00 82.50 99 ARG A O 1
ATOM 732 N N . LYS A 1 100 ? -2.828 -0.395 16.404 1.00 87.56 100 LYS A N 1
ATOM 733 C CA . LYS A 1 100 ? -1.609 -0.285 15.587 1.00 87.56 100 LYS A CA 1
ATOM 734 C C . LYS A 1 100 ? -1.919 -0.341 14.090 1.00 87.56 100 LYS A C 1
ATOM 736 O O . LYS A 1 100 ? -1.369 0.456 13.331 1.00 87.56 100 LYS A O 1
ATOM 741 N N . ALA A 1 101 ? -2.816 -1.236 13.675 1.00 87.06 101 ALA A N 1
ATOM 742 C CA . ALA A 1 101 ? -3.297 -1.301 12.298 1.00 87.06 101 ALA A CA 1
ATOM 743 C C . ALA A 1 101 ? -4.067 -0.026 11.913 1.00 87.06 101 ALA A C 1
ATOM 745 O O . ALA A 1 101 ? -3.778 0.568 10.876 1.00 87.06 101 ALA A O 1
ATOM 746 N N . ALA A 1 102 ? -4.966 0.450 12.779 1.00 85.25 102 ALA A N 1
ATOM 747 C CA . ALA A 1 102 ? -5.714 1.688 12.578 1.00 85.25 102 ALA A CA 1
ATOM 748 C C . ALA A 1 102 ? -4.783 2.901 12.443 1.00 85.25 102 ALA A C 1
ATOM 750 O O . ALA A 1 102 ? -4.938 3.692 11.517 1.00 85.25 102 ALA A O 1
ATOM 751 N N . SER A 1 103 ? -3.763 3.014 13.296 1.00 89.31 103 SER A N 1
ATOM 752 C CA . SER A 1 103 ? -2.753 4.072 13.202 1.00 89.31 103 SER A CA 1
ATOM 753 C C . SER A 1 103 ? -1.961 3.992 11.896 1.00 89.31 103 SER A C 1
ATOM 755 O O . SER A 1 103 ? -1.710 5.019 11.271 1.00 89.31 103 SER A O 1
ATOM 757 N N . ALA A 1 104 ? -1.588 2.792 11.442 1.00 89.62 104 ALA A N 1
ATOM 758 C CA . ALA A 1 104 ? -0.896 2.626 10.164 1.00 89.62 104 ALA A CA 1
ATOM 759 C C . ALA A 1 104 ? -1.769 3.079 8.981 1.00 89.62 104 ALA A C 1
ATOM 761 O O . ALA A 1 104 ? -1.298 3.834 8.130 1.00 89.62 104 ALA A O 1
ATOM 762 N N . VAL A 1 105 ? -3.046 2.686 8.962 1.00 88.69 105 VAL A N 1
ATOM 763 C CA . VAL A 1 105 ? -4.014 3.113 7.939 1.00 88.69 105 VAL A CA 1
ATOM 764 C C . VAL A 1 105 ? -4.232 4.626 7.991 1.00 88.69 105 VAL A C 1
ATOM 766 O O . VAL A 1 105 ? -4.164 5.282 6.954 1.00 88.69 105 VAL A O 1
ATOM 769 N N . SER A 1 106 ? -4.406 5.199 9.184 1.00 88.56 106 SER A N 1
ATOM 770 C CA . SER A 1 106 ? -4.570 6.644 9.372 1.00 88.56 106 SER A CA 1
ATOM 771 C C . SER A 1 106 ? -3.357 7.431 8.876 1.00 88.56 106 SER A C 1
ATOM 773 O O . SER A 1 106 ? -3.516 8.491 8.280 1.00 88.56 106 SER A O 1
ATOM 775 N N . ASN A 1 107 ? -2.141 6.926 9.077 1.00 90.19 107 ASN A N 1
ATOM 776 C CA . ASN A 1 107 ? -0.934 7.596 8.594 1.00 90.19 107 ASN A CA 1
ATOM 777 C C . ASN A 1 107 ? -0.846 7.591 7.062 1.00 90.19 107 ASN A C 1
ATOM 779 O O . ASN A 1 107 ? -0.438 8.587 6.458 1.00 90.19 107 ASN A O 1
ATOM 783 N N . VAL A 1 108 ? -1.248 6.486 6.428 1.00 89.88 108 VAL A N 1
ATOM 784 C CA . VAL A 1 108 ? -1.318 6.380 4.965 1.00 89.88 108 VAL A CA 1
ATOM 785 C C . VAL A 1 108 ? -2.391 7.318 4.417 1.00 89.88 108 VAL A C 1
ATOM 787 O O . VAL A 1 108 ? -2.109 8.078 3.498 1.00 89.88 108 VAL A O 1
ATOM 790 N N . ALA A 1 109 ? -3.575 7.332 5.026 1.00 89.94 109 ALA A N 1
ATOM 791 C CA . ALA A 1 109 ? -4.672 8.241 4.707 1.00 89.94 109 ALA A CA 1
ATOM 792 C C . ALA A 1 109 ? -4.255 9.717 4.753 1.00 89.94 109 ALA A C 1
ATOM 794 O O . ALA A 1 109 ? -4.433 10.454 3.783 1.00 89.94 109 ALA A O 1
ATOM 795 N N . THR A 1 110 ? -3.646 10.137 5.864 1.00 90.69 110 THR A N 1
ATOM 796 C CA . THR A 1 110 ? -3.157 11.508 6.039 1.00 90.69 110 THR A CA 1
ATOM 797 C C . THR A 1 110 ? -2.092 11.845 5.004 1.00 90.69 110 THR A C 1
ATOM 799 O O . THR A 1 110 ? -2.161 12.899 4.380 1.00 90.69 110 THR A O 1
ATOM 802 N N . SER A 1 111 ? -1.141 10.940 4.754 1.00 91.75 111 SER A N 1
ATOM 803 C CA . SER A 1 111 ? -0.116 11.152 3.724 1.00 91.75 111 SER A CA 1
ATOM 804 C C . SER A 1 111 ? -0.749 11.316 2.342 1.00 91.75 111 SER A C 1
ATOM 806 O O . SER A 1 111 ? -0.444 12.275 1.642 1.00 91.75 111 SER A O 1
ATOM 808 N N . LEU A 1 112 ? -1.685 10.436 1.975 1.00 90.75 112 LEU A N 1
ATOM 809 C CA . LEU A 1 112 ? -2.415 10.490 0.707 1.00 90.75 112 LEU A CA 1
ATOM 810 C C . LEU A 1 112 ? -3.238 11.765 0.541 1.00 90.75 112 LEU A C 1
ATOM 812 O O . LEU A 1 112 ? -3.449 12.184 -0.586 1.00 90.75 112 LEU A O 1
ATOM 816 N N . ARG A 1 113 ? -3.727 12.384 1.617 1.00 89.31 113 ARG A N 1
ATOM 817 C CA . ARG A 1 113 ? -4.486 13.636 1.523 1.00 89.31 113 ARG A CA 1
ATOM 818 C C . ARG A 1 113 ? -3.576 14.860 1.481 1.00 89.31 113 ARG A C 1
ATOM 820 O O . ARG A 1 113 ? -3.837 15.781 0.713 1.00 89.31 113 ARG A O 1
ATOM 827 N N . SER A 1 114 ? -2.528 14.868 2.298 1.00 92.12 114 SER A N 1
ATOM 828 C CA . SER A 1 114 ? -1.714 16.059 2.548 1.00 92.12 114 SER A CA 1
ATOM 829 C C . SER A 1 114 ? -0.486 16.198 1.650 1.00 92.12 114 SER A C 1
ATOM 831 O O . SER A 1 114 ? -0.011 17.316 1.506 1.00 92.12 114 SER A O 1
ATOM 833 N N . LYS A 1 115 ? 0.038 15.110 1.071 1.00 93.81 115 LYS A N 1
ATOM 834 C CA . LYS A 1 115 ? 1.285 15.120 0.284 1.00 93.81 115 LYS A CA 1
ATOM 835 C C . LYS A 1 115 ? 1.032 15.000 -1.203 1.00 93.81 115 LYS A C 1
ATOM 837 O O . LYS A 1 115 ? 0.111 14.293 -1.614 1.00 93.81 115 LYS A O 1
ATOM 842 N N . ASP A 1 116 ? 1.866 15.621 -2.019 1.00 91.88 116 ASP A N 1
ATOM 843 C CA . ASP A 1 116 ? 1.798 15.471 -3.469 1.00 91.88 116 ASP A CA 1
ATOM 844 C C . ASP A 1 116 ? 2.273 14.095 -3.943 1.00 91.88 116 ASP A C 1
ATOM 846 O O . ASP A 1 116 ? 2.950 13.353 -3.231 1.00 91.88 116 ASP A O 1
ATOM 850 N N . VAL A 1 117 ? 1.895 13.730 -5.172 1.00 90.69 117 VAL A N 1
ATOM 851 C CA . VAL A 1 117 ? 2.245 12.428 -5.765 1.00 90.69 117 VAL A CA 1
ATOM 852 C C . VAL A 1 117 ? 3.758 12.202 -5.761 1.00 90.69 117 VAL A C 1
ATOM 854 O O . VAL A 1 117 ? 4.202 11.094 -5.476 1.00 90.69 117 VAL A O 1
ATOM 857 N N . ASP A 1 118 ? 4.548 13.241 -6.040 1.00 90.25 118 ASP A N 1
ATOM 858 C CA . ASP A 1 118 ? 6.011 13.164 -6.037 1.00 90.25 118 ASP A CA 1
ATOM 859 C C . ASP A 1 118 ? 6.582 12.899 -4.634 1.00 90.25 118 ASP A C 1
ATOM 861 O O . ASP A 1 118 ? 7.472 12.062 -4.481 1.00 90.25 118 ASP A O 1
ATOM 865 N N . GLU A 1 119 ? 6.037 13.543 -3.600 1.00 92.06 119 GLU A N 1
ATOM 866 C CA . GLU A 1 119 ? 6.445 13.319 -2.207 1.00 92.06 119 GLU A CA 1
ATOM 867 C C . GLU A 1 119 ? 6.079 11.907 -1.737 1.00 92.06 119 GLU A C 1
ATOM 869 O O . GLU A 1 119 ? 6.896 11.211 -1.132 1.00 92.06 119 GLU A O 1
ATOM 874 N N . LEU A 1 120 ? 4.870 11.448 -2.075 1.00 91.81 120 LEU A N 1
ATOM 875 C CA . LEU A 1 120 ? 4.421 10.082 -1.801 1.00 91.81 120 LEU A CA 1
ATOM 876 C C . LEU A 1 120 ? 5.326 9.047 -2.477 1.00 91.81 120 LEU A C 1
ATOM 878 O O . LEU A 1 120 ? 5.618 7.998 -1.897 1.00 91.81 120 LEU A O 1
ATOM 882 N N . LEU A 1 121 ? 5.782 9.337 -3.698 1.00 90.75 121 LEU A N 1
ATOM 883 C CA . LEU A 1 121 ? 6.687 8.467 -4.439 1.00 90.75 121 LEU A CA 1
ATOM 884 C C . LEU A 1 121 ? 8.067 8.386 -3.771 1.00 90.75 121 LEU A C 1
ATOM 886 O O . LEU A 1 121 ? 8.665 7.308 -3.725 1.00 90.75 121 LEU A O 1
ATOM 890 N N . GLU A 1 122 ? 8.575 9.504 -3.254 1.00 92.81 122 GLU A N 1
ATOM 891 C CA . GLU A 1 122 ? 9.872 9.562 -2.574 1.00 92.81 122 GLU A CA 1
ATOM 892 C C . GLU A 1 122 ? 9.835 8.853 -1.209 1.00 92.81 122 GLU A C 1
ATOM 894 O O . GLU A 1 122 ? 10.736 8.071 -0.878 1.00 92.81 122 GLU A O 1
ATOM 899 N N . ASP A 1 123 ? 8.746 9.013 -0.456 1.00 92.06 123 ASP A N 1
ATOM 900 C CA . ASP A 1 123 ? 8.506 8.256 0.776 1.00 92.06 123 ASP A CA 1
ATOM 901 C C . ASP A 1 123 ? 8.428 6.751 0.500 1.00 92.06 123 ASP A C 1
ATOM 903 O O . ASP A 1 123 ? 9.097 5.945 1.159 1.00 92.06 123 ASP A O 1
ATOM 907 N N . ALA A 1 124 ? 7.660 6.357 -0.521 1.00 91.44 124 ALA A N 1
ATOM 908 C CA . ALA A 1 124 ? 7.557 4.964 -0.939 1.00 91.44 124 ALA A CA 1
ATOM 909 C C . ALA A 1 124 ? 8.929 4.402 -1.342 1.00 91.44 124 ALA A C 1
ATOM 911 O O . ALA A 1 124 ? 9.308 3.311 -0.907 1.00 91.44 124 ALA A O 1
ATOM 912 N N . ARG A 1 125 ? 9.721 5.162 -2.109 1.00 92.62 125 ARG A N 1
ATOM 913 C CA . ARG A 1 125 ? 11.091 4.787 -2.490 1.00 92.62 125 ARG A CA 1
ATOM 914 C C . ARG A 1 125 ? 11.985 4.588 -1.266 1.00 92.62 125 ARG A C 1
ATOM 916 O O . ARG A 1 125 ? 12.758 3.626 -1.231 1.00 92.62 125 ARG A O 1
ATOM 923 N N . THR A 1 126 ? 11.860 5.444 -0.256 1.00 95.00 126 THR A N 1
ATOM 924 C CA . THR A 1 126 ? 12.604 5.329 1.005 1.00 95.00 126 THR A CA 1
ATOM 925 C C . THR A 1 126 ? 12.241 4.048 1.757 1.00 95.00 126 THR A C 1
ATOM 927 O O . THR A 1 126 ? 13.136 3.322 2.201 1.00 95.00 126 THR A O 1
ATOM 930 N N . VAL A 1 127 ? 10.951 3.707 1.844 1.00 92.25 127 VAL A N 1
ATOM 931 C CA . VAL A 1 127 ? 10.475 2.462 2.476 1.00 92.25 127 VAL A CA 1
ATOM 932 C C . VAL A 1 127 ? 10.993 1.229 1.735 1.00 92.25 127 VAL A C 1
ATOM 934 O O . VAL A 1 127 ? 11.537 0.321 2.366 1.00 92.25 127 VAL A O 1
ATOM 937 N N . VAL A 1 128 ? 10.901 1.219 0.402 1.00 92.06 128 VAL A N 1
ATOM 938 C CA . VAL A 1 128 ? 11.411 0.123 -0.442 1.00 92.06 128 VAL A CA 1
ATOM 939 C C . VAL A 1 128 ? 12.915 -0.065 -0.240 1.00 92.06 128 VAL A C 1
ATOM 941 O O . VAL A 1 128 ? 13.382 -1.192 -0.075 1.00 92.06 128 VAL A O 1
ATOM 944 N N . ARG A 1 129 ? 13.683 1.034 -0.205 1.00 94.56 129 ARG A N 1
ATOM 945 C CA . ARG A 1 129 ? 15.136 0.994 0.013 1.00 94.56 129 ARG A CA 1
ATOM 946 C C . ARG A 1 129 ? 15.497 0.494 1.411 1.00 94.56 129 ARG A C 1
ATOM 948 O O . ARG A 1 129 ? 16.490 -0.214 1.561 1.00 94.56 129 ARG A O 1
ATOM 955 N N . LYS A 1 130 ? 14.710 0.857 2.424 1.00 95.75 130 LYS A N 1
ATOM 956 C CA . LYS A 1 130 ? 14.926 0.441 3.815 1.00 95.75 130 LYS A CA 1
ATOM 957 C C . LYS A 1 130 ? 14.556 -1.022 4.047 1.00 95.75 130 LYS A C 1
ATOM 959 O O . LYS A 1 130 ? 15.174 -1.688 4.875 1.00 95.75 130 LYS A O 1
ATOM 964 N N . SER A 1 131 ? 13.543 -1.527 3.351 1.00 92.88 131 SER A N 1
ATOM 965 C CA . SER A 1 131 ? 13.031 -2.884 3.548 1.00 92.88 131 SER A CA 1
ATOM 966 C C . SER A 1 131 ? 12.550 -3.500 2.228 1.00 92.88 131 SER A C 1
ATOM 968 O O . SER A 1 131 ? 11.350 -3.508 1.946 1.00 92.88 131 SER A O 1
ATOM 970 N N . PRO A 1 132 ? 13.465 -4.091 1.435 1.00 87.25 132 PRO A N 1
ATOM 971 C CA . PRO A 1 132 ? 13.122 -4.720 0.159 1.00 87.25 132 PRO A CA 1
ATOM 972 C C . PRO A 1 132 ? 12.093 -5.852 0.295 1.0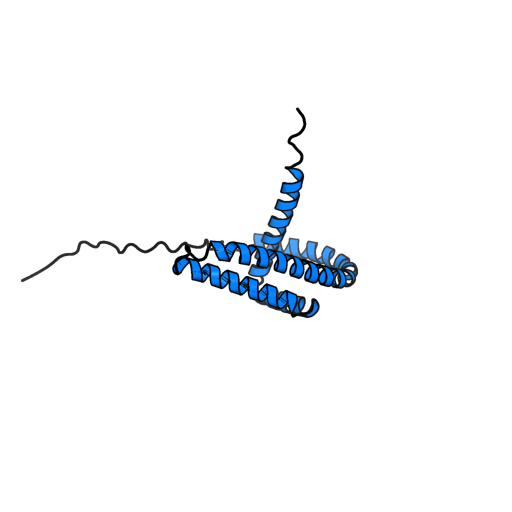0 87.25 132 PRO A C 1
ATOM 974 O O . PRO A 1 132 ? 11.219 -6.004 -0.553 1.00 87.25 132 PRO A O 1
ATOM 977 N N . ALA A 1 133 ? 12.153 -6.620 1.389 1.00 89.56 133 ALA A N 1
ATOM 978 C CA . ALA A 1 133 ? 11.216 -7.713 1.653 1.00 89.56 133 ALA A CA 1
ATOM 979 C C . ALA A 1 133 ? 9.766 -7.225 1.811 1.00 89.56 133 ALA A C 1
ATOM 981 O O . ALA A 1 133 ? 8.847 -7.849 1.284 1.00 89.56 133 ALA A O 1
ATOM 982 N N . LEU A 1 134 ? 9.561 -6.076 2.471 1.00 89.88 134 LEU A N 1
ATOM 983 C CA . LEU A 1 134 ? 8.235 -5.474 2.625 1.00 89.88 134 LEU A CA 1
ATOM 984 C C . LEU A 1 134 ? 7.643 -5.102 1.261 1.00 89.88 134 LEU A C 1
ATOM 986 O O . LEU A 1 134 ? 6.468 -5.356 1.011 1.00 89.88 134 LEU A O 1
ATOM 990 N N . ALA A 1 135 ? 8.468 -4.554 0.364 1.00 89.69 135 ALA A N 1
ATOM 991 C CA . ALA A 1 135 ? 8.050 -4.195 -0.988 1.00 89.69 135 ALA A CA 1
ATOM 992 C C . ALA A 1 135 ? 7.619 -5.424 -1.804 1.00 89.69 135 ALA A C 1
ATOM 994 O O . ALA A 1 135 ? 6.573 -5.396 -2.450 1.00 89.69 135 ALA A O 1
ATOM 995 N N . ILE A 1 136 ? 8.391 -6.515 -1.739 1.00 90.25 136 ILE A N 1
ATOM 996 C CA . ILE A 1 136 ? 8.051 -7.776 -2.415 1.00 90.25 136 ILE A CA 1
ATOM 997 C C . ILE A 1 136 ? 6.734 -8.335 -1.861 1.00 90.25 136 ILE A C 1
ATOM 999 O O . ILE A 1 136 ? 5.845 -8.685 -2.636 1.00 90.25 136 ILE A O 1
ATOM 1003 N N . GLY A 1 137 ? 6.568 -8.358 -0.534 1.00 93.81 137 GLY A N 1
ATOM 1004 C CA . GLY A 1 137 ? 5.330 -8.811 0.104 1.00 93.81 137 GLY A CA 1
ATOM 1005 C C . GLY A 1 137 ? 4.112 -7.977 -0.303 1.00 93.81 137 GLY A C 1
ATOM 1006 O O . GLY A 1 137 ? 3.077 -8.534 -0.670 1.00 93.81 137 GLY A O 1
ATOM 1007 N N . ALA A 1 138 ? 4.249 -6.648 -0.319 1.00 92.44 138 ALA A N 1
ATOM 1008 C CA . ALA A 1 138 ? 3.193 -5.742 -0.764 1.00 92.44 138 ALA A CA 1
ATOM 1009 C C . ALA A 1 138 ? 2.822 -5.968 -2.241 1.00 92.44 138 ALA A C 1
ATOM 1011 O O . ALA A 1 138 ? 1.638 -6.029 -2.568 1.00 92.44 138 ALA A O 1
ATOM 1012 N N . ALA A 1 139 ? 3.808 -6.158 -3.126 1.00 90.75 139 ALA A N 1
ATOM 1013 C CA . ALA A 1 139 ? 3.564 -6.435 -4.542 1.00 90.75 139 ALA A CA 1
ATOM 1014 C C . ALA A 1 139 ? 2.783 -7.744 -4.749 1.00 90.75 139 ALA A C 1
ATOM 1016 O O . ALA A 1 139 ? 1.829 -7.779 -5.528 1.00 90.75 139 ALA A O 1
ATOM 1017 N N . VAL A 1 140 ? 3.140 -8.802 -4.013 1.00 95.69 140 VAL A N 1
ATOM 1018 C CA . VAL A 1 140 ? 2.417 -10.083 -4.046 1.00 95.69 140 VAL A CA 1
ATOM 1019 C C . VAL A 1 140 ? 0.981 -9.913 -3.549 1.00 95.69 140 VAL A C 1
ATOM 1021 O O . VAL A 1 140 ? 0.053 -10.403 -4.193 1.00 95.69 140 VAL A O 1
ATOM 1024 N N . ALA A 1 141 ? 0.776 -9.185 -2.448 1.00 94.50 141 ALA A N 1
ATOM 1025 C CA . ALA A 1 141 ? -0.555 -8.933 -1.902 1.00 94.50 141 ALA A CA 1
ATOM 1026 C C . ALA A 1 141 ? -1.450 -8.172 -2.896 1.00 94.50 141 ALA A C 1
ATOM 1028 O O . ALA A 1 141 ? -2.576 -8.594 -3.162 1.00 94.50 141 ALA A O 1
ATOM 1029 N N . VAL A 1 142 ? -0.936 -7.097 -3.502 1.00 93.69 142 VAL A N 1
ATOM 1030 C CA . VAL A 1 142 ? -1.667 -6.325 -4.521 1.00 93.69 142 VAL A CA 1
ATOM 1031 C C . VAL A 1 142 ? -1.988 -7.197 -5.738 1.00 93.69 142 VAL A C 1
ATOM 1033 O O . VAL A 1 142 ? -3.133 -7.222 -6.189 1.00 93.69 142 VAL A O 1
ATOM 1036 N N . GLY A 1 143 ? -1.015 -7.966 -6.238 1.00 91.19 143 GLY A N 1
ATOM 1037 C CA . GLY A 1 143 ? -1.222 -8.884 -7.359 1.00 91.19 143 GLY A CA 1
ATOM 1038 C C . GLY A 1 143 ? -2.298 -9.934 -7.074 1.00 91.19 143 GLY A C 1
ATOM 1039 O O . GLY A 1 143 ? -3.146 -10.193 -7.928 1.00 91.19 143 GLY A O 1
ATOM 1040 N N . PHE A 1 144 ? -2.324 -10.488 -5.859 1.00 95.31 144 PHE A N 1
ATOM 1041 C CA . PHE A 1 144 ? -3.357 -11.429 -5.431 1.00 95.31 144 PHE A CA 1
ATOM 1042 C C . PHE A 1 144 ? -4.749 -10.790 -5.403 1.00 95.31 144 PHE A C 1
ATOM 1044 O O . PHE A 1 144 ? -5.697 -11.386 -5.912 1.00 95.31 144 PHE A O 1
ATOM 1051 N N . VAL A 1 145 ? -4.883 -9.578 -4.854 1.00 94.50 145 VAL A N 1
ATOM 1052 C CA . VAL A 1 145 ? -6.168 -8.859 -4.817 1.00 94.50 145 VAL A CA 1
ATOM 1053 C C . VAL A 1 145 ? -6.689 -8.611 -6.233 1.00 94.50 145 VAL A C 1
ATOM 1055 O O . VAL A 1 145 ? -7.850 -8.908 -6.522 1.00 94.50 145 VAL A O 1
ATOM 1058 N N . LEU A 1 146 ? -5.828 -8.146 -7.141 1.00 94.94 146 LEU A N 1
ATOM 1059 C CA . LEU A 1 146 ? -6.193 -7.933 -8.543 1.00 94.94 146 LEU A CA 1
ATOM 1060 C C . LEU A 1 146 ? -6.585 -9.248 -9.234 1.00 94.94 146 LEU A C 1
ATOM 1062 O O . LEU A 1 146 ? -7.625 -9.313 -9.890 1.00 94.94 146 LEU A O 1
ATOM 1066 N N . ALA A 1 147 ? -5.816 -10.323 -9.038 1.00 94.62 147 ALA A N 1
ATOM 1067 C CA . ALA A 1 147 ? -6.142 -11.645 -9.574 1.00 94.62 147 ALA A CA 1
ATOM 1068 C C . ALA A 1 147 ? -7.484 -12.162 -9.036 1.00 94.62 147 ALA A C 1
ATOM 1070 O O . ALA A 1 147 ? -8.294 -12.714 -9.786 1.00 94.62 147 ALA A O 1
ATOM 1071 N N . ARG A 1 148 ? -7.751 -11.948 -7.744 1.00 91.69 148 ARG A N 1
ATOM 1072 C CA . ARG A 1 148 ? -9.000 -12.343 -7.093 1.00 91.69 148 ARG A CA 1
ATOM 1073 C C . ARG A 1 148 ? -10.193 -11.565 -7.632 1.00 91.69 148 ARG A C 1
ATOM 1075 O O . ARG A 1 148 ? -11.251 -12.177 -7.782 1.00 91.69 148 ARG A O 1
ATOM 1082 N N . LEU A 1 149 ? -10.032 -10.276 -7.931 1.00 93.19 149 LEU A N 1
ATOM 1083 C CA . LEU A 1 149 ? -11.067 -9.435 -8.535 1.00 93.19 149 LEU A CA 1
ATOM 1084 C C . LEU A 1 149 ? -11.401 -9.897 -9.958 1.00 93.19 149 LEU A C 1
ATOM 1086 O O . LEU A 1 149 ? -12.569 -10.114 -10.273 1.00 93.19 149 LEU A O 1
ATOM 1090 N N . VAL A 1 150 ? -10.383 -10.139 -10.791 1.00 94.44 150 VAL A N 1
ATOM 1091 C CA . VAL A 1 150 ? -10.575 -10.671 -12.153 1.00 94.44 150 VAL A CA 1
ATOM 1092 C C . VAL A 1 150 ? -11.257 -12.041 -12.110 1.00 94.44 150 VAL A C 1
ATOM 1094 O O . VAL A 1 150 ? -12.208 -12.292 -12.851 1.00 94.44 150 VAL A O 1
ATOM 1097 N N . ARG A 1 151 ? -10.825 -12.925 -11.201 1.00 89.56 151 ARG A N 1
ATOM 1098 C CA . ARG A 1 151 ? -11.453 -14.236 -10.983 1.00 89.56 151 ARG A CA 1
ATOM 1099 C C . ARG A 1 151 ? -12.905 -14.104 -10.513 1.00 89.56 151 ARG A C 1
ATOM 1101 O O . ARG A 1 151 ? -13.757 -14.805 -11.043 1.00 89.56 151 ARG A O 1
ATOM 1108 N N . ALA A 1 152 ? -13.192 -13.182 -9.587 1.00 85.00 152 ALA A N 1
ATOM 1109 C CA . ALA A 1 152 ? -14.552 -12.895 -9.119 1.00 85.00 152 ALA A CA 1
ATOM 1110 C C . ALA A 1 152 ? -15.472 -12.486 -10.275 1.00 85.00 152 ALA A C 1
ATOM 1112 O O . ALA A 1 152 ? -16.593 -12.974 -10.368 1.00 85.00 152 ALA A O 1
ATOM 1113 N N . GLY A 1 153 ? -14.976 -11.629 -11.172 1.00 79.25 153 GLY A N 1
ATOM 1114 C CA . GLY A 1 153 ? -15.722 -11.194 -12.350 1.00 79.25 153 GLY A CA 1
ATOM 1115 C C . GLY A 1 153 ? -15.959 -12.314 -13.365 1.00 79.25 153 GLY A C 1
ATOM 1116 O O . GLY A 1 153 ? -17.008 -12.348 -13.998 1.00 79.25 153 GLY A O 1
ATOM 1117 N N . LYS A 1 154 ? -15.020 -13.260 -13.503 1.00 75.25 154 LYS A N 1
ATOM 1118 C CA . LYS A 1 154 ? -15.140 -14.396 -14.436 1.00 75.25 154 LYS A CA 1
ATOM 1119 C C . LYS A 1 154 ? -16.044 -15.522 -13.918 1.00 75.25 154 LYS A C 1
ATOM 1121 O O . LYS A 1 154 ? -16.580 -16.291 -14.714 1.00 75.25 154 LYS A O 1
ATOM 1126 N N . ASP A 1 155 ? -16.172 -15.654 -12.602 1.00 63.19 155 ASP A N 1
ATOM 1127 C CA . ASP A 1 155 ? -16.937 -16.735 -11.976 1.00 63.19 155 ASP A CA 1
ATOM 1128 C C . ASP A 1 155 ? -18.397 -16.327 -11.678 1.00 63.19 155 ASP A C 1
ATOM 1130 O O . ASP A 1 155 ? -19.227 -17.202 -11.498 1.00 63.19 155 ASP A O 1
ATOM 1134 N N . GLY A 1 156 ? -18.752 -15.035 -11.745 1.00 57.34 156 GLY A N 1
ATOM 1135 C CA . GLY A 1 156 ? -20.146 -14.550 -11.692 1.00 57.34 156 GLY A CA 1
ATOM 1136 C C . GLY A 1 156 ? -20.921 -14.624 -13.020 1.00 57.34 156 GLY A C 1
ATOM 1137 O O . GLY A 1 156 ? -21.950 -13.967 -13.167 1.00 57.34 156 GLY A O 1
ATOM 1138 N N . GLY A 1 157 ? -20.398 -15.353 -14.012 1.00 53.72 157 GLY A N 1
ATOM 1139 C CA . GLY A 1 157 ? -20.971 -15.472 -15.358 1.00 53.72 157 GLY A CA 1
ATOM 1140 C C . GLY A 1 157 ? -21.154 -16.908 -15.859 1.00 53.72 157 GLY A C 1
ATOM 1141 O O . GLY A 1 157 ? -21.391 -17.085 -17.051 1.00 53.72 157 GLY A O 1
ATOM 1142 N N . GLN A 1 158 ? -21.017 -17.929 -15.003 1.00 55.19 158 GLN A N 1
ATOM 1143 C CA . GLN A 1 158 ? -21.072 -19.350 -15.403 1.00 55.19 158 GLN A CA 1
ATOM 1144 C C . GLN A 1 158 ? -22.225 -20.142 -14.764 1.00 55.19 158 GLN A C 1
ATOM 1146 O O . GLN A 1 158 ? -22.201 -21.366 -14.705 1.00 55.19 158 GLN A O 1
ATOM 1151 N N . ASP A 1 159 ? -23.280 -19.440 -14.375 1.00 54.69 159 ASP A N 1
ATOM 1152 C CA . ASP A 1 159 ? -24.508 -19.986 -13.801 1.00 54.69 159 ASP A CA 1
ATOM 1153 C C . ASP A 1 159 ? -25.733 -19.471 -14.575 1.00 54.69 159 ASP A C 1
ATOM 1155 O O . ASP A 1 159 ? -26.757 -19.085 -14.024 1.00 54.69 159 ASP A O 1
ATOM 1159 N N . LYS A 1 160 ? -25.626 -19.484 -15.910 1.00 54.31 160 LYS A N 1
ATOM 1160 C CA . LYS A 1 160 ? -26.761 -19.529 -16.846 1.00 54.31 160 LYS A CA 1
ATOM 1161 C C . LYS A 1 160 ? -26.348 -20.272 -18.113 1.00 54.31 160 LYS A C 1
ATOM 1163 O O . LYS A 1 160 ? -25.884 -19.630 -19.050 1.00 54.31 160 LYS A O 1
ATOM 1168 N N . SER A 1 161 ? -26.499 -21.598 -18.129 1.00 46.53 161 SER A N 1
ATOM 1169 C CA . SER A 1 161 ? -26.916 -22.430 -19.281 1.00 46.53 161 SER A CA 1
ATOM 1170 C C . SER A 1 161 ? -26.529 -23.895 -19.050 1.00 46.53 161 SER A C 1
ATOM 1172 O O . SER A 1 161 ? -25.386 -24.265 -19.306 1.00 46.53 161 SER A O 1
ATOM 1174 N N . ALA A 1 162 ? -27.486 -24.694 -18.568 1.00 40.59 162 ALA A N 1
ATOM 1175 C CA . ALA A 1 162 ? -27.841 -26.047 -19.025 1.00 40.59 162 ALA A CA 1
ATOM 1176 C C . ALA A 1 162 ? -28.812 -26.673 -18.017 1.00 40.59 162 ALA A C 1
ATOM 1178 O O . ALA A 1 162 ? -28.412 -26.839 -16.844 1.00 40.59 162 ALA A O 1
#

Radius of gyration: 24.45 Å; chains: 1; bounding box: 50×50×83 Å

pLDDT: mean 77.35, std 17.13, range [32.75, 95.75]

Organism: NCBI:txid653954

Sequence (162 aa):
MPTTPDSTEKPNQPATPNAAEIDINPTGSKAREAFAAAKEKVGEQASDFKEQAAGKARDYAAIGKEKAVEGLDSVTRLMDDAASTIDDKVGAQYGDYARKAASAVSNVATSLRSKDVDELL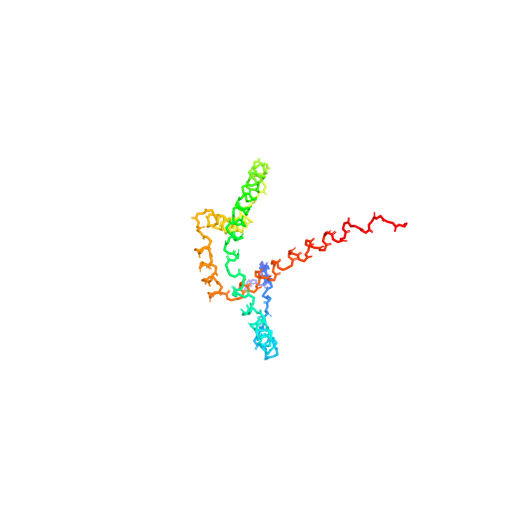EDARTVVRKSPALAIGAAVAVGFVLARLVRAGKDGGQDKSA

Foldseek 3Di:
DDDDDDPCPPPPDPPDPPPPPPPPVCVPPVSVVVVVVVCVVCVVVCVVVCVVVVVVVQVVLQVVLVVVLVVVVVVVVVVVVVCVVVVPDDDDPVVVVVVVVVVVVVVVSCCSVPDHPVVVVVVVVVVCVVDVPVVVVVVVVVVVVVVVVVVVVVVVPPPDDD

Secondary structure (DSSP, 8-state):
-------------------------TTSHHHHHHHHHHHHHHHHHHHHHHHHHHHHHHHHHHHHHHHHHHHHHHHHHHHHHHHHHHGGG--HHHHHHHHHHHHHHHHHHHHHHHS-HHHHHHHHHHHHHH-HHHHHHHHHHHHHHHHHHHHHHHHTTSSS--